Protein AF-A0A3N4N958-F1 (afdb_monomer_lite)

Sequence (143 aa):
NTNVSHNLASGEYNIRRSQCEEGVRVIKQKYAEVHSLRGVSKDLLNEFKDELSEVIFNRCKYVVEEKQRVLNSVEALKKSLLHKLGENMYKTHEGLQNLYEVSCPELDFLVDFSKKYDEVIGARMMGGGFGGCTINIIHRDAV

pLDDT: mean 95.23, std 7.38, range [59.34, 98.75]

InterPro domains:
  IPR013750 GHMP kinase, C-terminal domain [PF08544] (74-138)
  IPR036554 GHMP kinase, C-terminal domain superfamily [G3DSA:3.30.70.890] (1-143)
  IPR036554 GHMP kinase, C-terminal domain superfamily [SSF55060] (1-142)

Foldseek 3Di:
DLPDDDPCLVVLLVVLVVLQVVLQVVLCVVVVPRPGLVPDAPVSLVVCCVVHDQLSSLSSNLVNVLVVLVVQLVVCVVVVVVLSNQVSQVVNQVSCVPRSNQEDPSQVVVQVVLVVDPQWSHKHDDDSHPDDDMDTRGDPVVD

Radius of gyration: 16.63 Å; chains: 1; bounding box: 38×29×47 Å

Organism: NCBI:txid2487930

Secondary structure (DSSP, 8-state):
----B-TTHHHHHHHHHHHHHHHHHHHHHH-TT--SGGG--HHHHHTTTTTS-HHHHHHHHHHHHHHHHHHHHHHHHHTT-HHHHHHHHHHHHHHHHHTS----HHHHHHHHHHTT-TTEEEEEEETTSSBSEEEEEE-GGG-

Structure (mmCIF, N/CA/C/O backbone):
data_AF-A0A3N4N958-F1
#
_entry.id   AF-A0A3N4N958-F1
#
loop_
_atom_site.group_PDB
_atom_site.id
_atom_site.type_symbol
_atom_site.label_atom_id
_atom_site.label_alt_id
_atom_site.label_comp_id
_atom_site.label_asym_id
_atom_site.label_entity_id
_atom_site.label_seq_id
_atom_site.pdbx_PDB_ins_code
_atom_site.Cartn_x
_atom_site.Cartn_y
_atom_site.Cartn_z
_atom_site.occupancy
_atom_site.B_iso_or_equiv
_atom_site.auth_seq_id
_atom_site.auth_comp_id
_atom_site.auth_asym_id
_atom_site.auth_atom_id
_atom_site.pdbx_PDB_model_num
ATOM 1 N N . ASN A 1 1 ? 5.460 9.702 -15.376 1.00 83.75 1 ASN A N 1
ATOM 2 C CA . ASN A 1 1 ? 4.589 10.762 -14.825 1.00 83.75 1 ASN A CA 1
ATOM 3 C C . ASN A 1 1 ? 3.236 10.613 -15.496 1.00 83.75 1 ASN A C 1
ATOM 5 O O . ASN A 1 1 ? 3.223 10.445 -16.707 1.00 83.75 1 ASN A O 1
ATOM 9 N N . THR A 1 2 ? 2.142 10.607 -14.739 1.00 89.94 2 THR A N 1
ATOM 10 C CA . THR A 1 2 ? 0.774 10.536 -15.284 1.00 89.94 2 THR A CA 1
ATOM 11 C C . THR A 1 2 ? 0.379 11.817 -16.013 1.00 89.94 2 THR A C 1
ATOM 13 O O . THR A 1 2 ? -0.497 11.773 -16.863 1.00 89.94 2 THR A O 1
ATOM 16 N N . ASN A 1 3 ? 1.027 12.949 -15.703 1.00 88.50 3 ASN A N 1
ATOM 17 C CA . ASN A 1 3 ? 0.648 14.285 -16.180 1.00 88.50 3 ASN A CA 1
ATOM 18 C C . ASN A 1 3 ? -0.803 14.677 -15.835 1.00 88.50 3 ASN A C 1
ATOM 20 O O . ASN A 1 3 ? -1.340 15.617 -16.414 1.00 88.50 3 ASN A O 1
ATOM 24 N N . VAL A 1 4 ? -1.414 13.996 -14.861 1.00 84.06 4 VAL A N 1
ATOM 25 C CA . VAL A 1 4 ? -2.736 14.319 -14.325 1.00 84.06 4 VAL A CA 1
ATOM 26 C C . VAL A 1 4 ? -2.566 14.827 -12.898 1.00 84.06 4 VAL A C 1
ATOM 28 O O . VAL A 1 4 ? -1.898 14.200 -12.071 1.00 84.06 4 VAL A O 1
ATOM 31 N N . SER A 1 5 ? -3.168 15.982 -12.612 1.00 66.38 5 SER A N 1
ATOM 32 C CA . SER A 1 5 ? -3.278 16.528 -11.261 1.00 66.38 5 SER A CA 1
ATOM 33 C C . SER A 1 5 ? -4.738 16.492 -10.825 1.00 66.38 5 SER A C 1
ATOM 35 O O . SER A 1 5 ? -5.523 17.369 -11.198 1.00 66.38 5 SER A O 1
ATOM 37 N N . HIS A 1 6 ? -5.124 15.509 -10.013 1.00 66.00 6 HIS A N 1
ATOM 38 C CA . HIS A 1 6 ? -6.400 15.611 -9.320 1.00 66.00 6 HIS A CA 1
ATOM 39 C C . HIS A 1 6 ? -6.242 16.587 -8.148 1.00 66.00 6 HIS A C 1
ATOM 41 O O . HIS A 1 6 ? -5.543 16.316 -7.174 1.00 66.00 6 HIS A O 1
ATOM 47 N N . ASN A 1 7 ? -6.945 17.721 -8.211 1.00 59.34 7 ASN A N 1
ATOM 48 C CA . ASN A 1 7 ? -7.023 18.732 -7.141 1.00 59.34 7 ASN A CA 1
ATOM 49 C C . ASN A 1 7 ? -7.657 18.199 -5.827 1.00 59.34 7 ASN A C 1
ATOM 51 O O . ASN A 1 7 ? -7.859 18.944 -4.873 1.00 59.34 7 ASN A O 1
ATOM 55 N N . LEU A 1 8 ? -7.983 16.904 -5.787 1.00 60.06 8 LEU A N 1
ATOM 56 C CA . LEU A 1 8 ? -8.604 16.165 -4.689 1.00 60.06 8 LEU A CA 1
ATOM 57 C C . LEU A 1 8 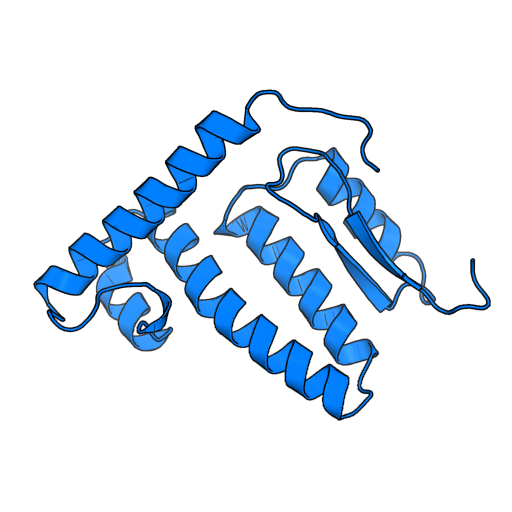? -7.600 15.714 -3.617 1.00 60.06 8 LEU A C 1
ATOM 59 O O . LEU A 1 8 ? -8.013 15.283 -2.542 1.00 60.06 8 LEU A O 1
ATOM 63 N N . ALA A 1 9 ? -6.293 15.823 -3.882 1.00 61.84 9 ALA A N 1
ATOM 64 C CA . ALA A 1 9 ? -5.254 15.267 -3.016 1.00 61.84 9 ALA A CA 1
ATOM 65 C C . ALA A 1 9 ? -5.308 15.785 -1.565 1.00 61.84 9 ALA A C 1
ATOM 67 O O . ALA A 1 9 ? -5.024 15.026 -0.643 1.00 61.84 9 ALA A O 1
ATOM 68 N N . SER A 1 10 ? -5.699 17.043 -1.327 1.00 66.75 10 SER A N 1
ATOM 69 C CA . SER A 1 10 ? -5.786 17.598 0.034 1.00 66.75 10 SER A CA 1
ATOM 70 C C . SER A 1 10 ? -6.995 17.071 0.819 1.00 66.75 10 SER A C 1
ATOM 72 O O . SER A 1 10 ? -6.866 16.754 2.002 1.00 66.75 10 SER A O 1
ATOM 74 N N . GLY A 1 11 ? -8.157 16.943 0.172 1.00 84.31 11 GLY A N 1
ATOM 75 C CA . GLY A 1 11 ? -9.385 16.433 0.788 1.00 84.31 11 GLY A CA 1
ATOM 76 C C . GLY A 1 11 ? -9.314 14.931 1.053 1.00 84.31 11 GLY A C 1
ATOM 77 O O . GLY A 1 11 ? -9.498 14.489 2.187 1.00 84.31 11 GLY A O 1
A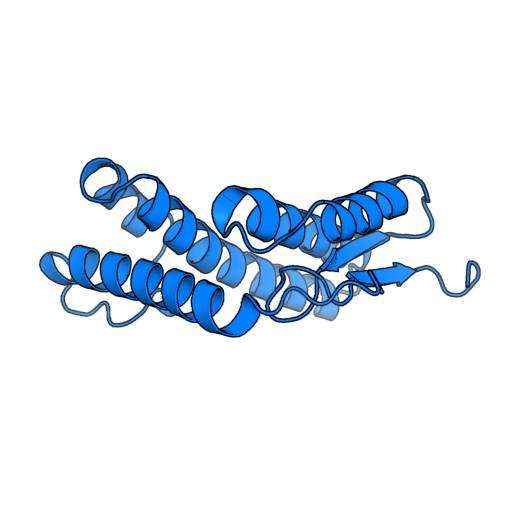TOM 78 N N . GLU A 1 12 ? -8.956 14.152 0.033 1.00 90.00 12 GLU A N 1
ATOM 79 C CA . GLU A 1 12 ? -8.895 12.691 0.133 1.00 90.00 12 GLU A CA 1
ATOM 80 C C . GLU A 1 12 ? -7.832 12.212 1.123 1.00 90.00 12 GLU A C 1
ATOM 82 O O . GLU A 1 12 ? -8.064 11.264 1.876 1.00 90.00 12 GLU A O 1
ATOM 87 N N . TYR A 1 13 ? -6.688 12.900 1.199 1.00 88.44 13 TYR A N 1
ATOM 88 C CA . TYR A 1 13 ? -5.665 12.596 2.197 1.00 88.44 13 TYR A CA 1
ATOM 89 C C . TYR A 1 13 ? -6.203 12.733 3.628 1.00 88.44 13 TYR A C 1
ATOM 91 O O . TYR A 1 13 ? -5.989 11.849 4.462 1.00 88.44 13 TYR A O 1
ATOM 99 N N . ASN A 1 14 ? -6.941 13.812 3.911 1.00 92.12 14 ASN A N 1
ATOM 100 C CA . ASN A 1 14 ? -7.546 14.029 5.225 1.00 92.12 14 ASN A CA 1
ATOM 101 C C . ASN A 1 14 ? -8.606 12.969 5.545 1.00 92.12 14 ASN A C 1
ATOM 103 O O . ASN A 1 14 ? -8.674 12.506 6.684 1.00 92.12 14 ASN A O 1
ATOM 107 N N . ILE A 1 15 ? -9.367 12.516 4.543 1.00 95.94 15 ILE A N 1
ATOM 108 C CA . ILE A 1 15 ? -10.305 11.397 4.699 1.00 95.94 15 ILE A CA 1
ATOM 109 C C . ILE A 1 15 ? -9.548 10.129 5.109 1.00 95.94 15 ILE A C 1
ATOM 111 O O . ILE A 1 15 ? -9.885 9.539 6.136 1.00 95.94 15 ILE A O 1
ATOM 115 N N . ARG A 1 16 ? -8.482 9.739 4.391 1.00 96.81 16 ARG A N 1
ATOM 116 C CA . ARG A 1 16 ? -7.687 8.542 4.738 1.00 96.81 16 ARG A CA 1
ATOM 117 C C . ARG A 1 16 ? -7.093 8.633 6.140 1.00 96.81 16 ARG A C 1
ATOM 119 O O . ARG A 1 16 ? -7.173 7.677 6.910 1.00 96.81 16 ARG A O 1
ATOM 126 N N . ARG A 1 17 ? -6.560 9.800 6.502 1.00 96.06 17 ARG A N 1
ATOM 127 C CA . ARG A 1 17 ? -6.057 10.059 7.853 1.00 96.06 17 ARG A CA 1
ATOM 128 C C . ARG A 1 17 ? -7.151 9.862 8.906 1.00 96.06 17 ARG A C 1
ATOM 130 O O . ARG A 1 17 ? -6.928 9.125 9.862 1.00 96.06 17 ARG A O 1
ATOM 137 N N . SER A 1 18 ? -8.324 10.465 8.713 1.00 97.94 18 SER A N 1
ATOM 138 C CA . SER A 1 18 ? -9.443 10.359 9.659 1.00 97.94 18 SER A CA 1
ATOM 139 C C . SER A 1 18 ? -9.947 8.919 9.821 1.00 97.94 18 SER A C 1
ATOM 141 O O . SER A 1 18 ? -10.270 8.505 10.931 1.00 97.94 18 SER A O 1
ATOM 143 N N . GLN A 1 19 ? -9.935 8.127 8.742 1.00 98.50 19 GLN A N 1
ATOM 144 C CA . GLN A 1 19 ? -10.291 6.706 8.759 1.00 98.50 19 GLN A CA 1
ATOM 145 C C . GLN A 1 19 ? -9.293 5.894 9.593 1.00 98.50 19 GLN A C 1
ATOM 147 O O . GLN A 1 19 ? -9.697 5.090 10.429 1.00 98.50 19 GLN A O 1
ATOM 152 N N . CYS A 1 20 ? -7.988 6.132 9.429 1.00 98.44 20 CYS A N 1
ATOM 153 C CA . CYS A 1 20 ? -6.977 5.491 10.271 1.00 98.44 20 CYS A CA 1
ATOM 154 C C . CYS A 1 20 ? -7.075 5.923 11.743 1.00 98.44 20 CYS A C 1
ATOM 156 O O . CYS A 1 20 ? -6.881 5.094 12.630 1.00 98.44 20 CYS A O 1
ATOM 158 N N . GLU A 1 21 ? -7.371 7.197 12.013 1.00 98.44 21 GLU A N 1
ATOM 159 C CA . GLU A 1 21 ? -7.581 7.709 13.373 1.00 98.44 21 GLU A CA 1
ATOM 160 C C . GLU A 1 21 ? -8.810 7.072 14.036 1.00 98.44 21 GLU A C 1
ATOM 162 O O . GLU A 1 21 ? -8.743 6.718 15.211 1.00 98.44 21 GLU A O 1
ATOM 167 N N . GLU A 1 22 ? -9.900 6.861 13.293 1.00 98.50 22 GLU A N 1
ATOM 168 C CA . GLU A 1 22 ? -11.075 6.128 13.780 1.00 98.50 22 GLU A CA 1
ATOM 169 C C . GLU A 1 22 ? -10.739 4.675 14.121 1.00 98.50 22 GLU A C 1
ATOM 171 O O . GLU A 1 22 ? -11.055 4.218 15.217 1.00 98.50 22 GLU A O 1
ATOM 176 N N . GLY A 1 23 ? -10.011 3.970 13.250 1.00 98.56 23 GLY A N 1
ATOM 177 C CA . GLY A 1 23 ? -9.571 2.606 13.551 1.00 98.56 23 GLY A CA 1
ATOM 178 C C . GLY A 1 23 ? -8.724 2.525 14.825 1.00 98.56 23 GLY A C 1
ATOM 179 O O . GLY A 1 23 ? -8.918 1.635 15.649 1.00 98.56 23 GLY A O 1
ATOM 180 N N . VAL A 1 24 ? -7.832 3.498 15.050 1.00 98.56 24 VAL A N 1
ATOM 181 C CA . VAL A 1 24 ? -7.067 3.599 16.306 1.00 98.56 24 VAL A CA 1
ATOM 182 C C . VAL A 1 24 ? -7.983 3.880 17.500 1.00 98.56 24 VAL A C 1
ATOM 184 O O . VAL A 1 24 ? -7.769 3.289 18.557 1.00 98.56 24 VAL A O 1
ATOM 187 N N . ARG A 1 25 ? -8.997 4.749 17.361 1.00 98.50 25 ARG A N 1
ATOM 188 C CA . ARG A 1 25 ? -9.958 5.040 18.439 1.00 98.50 25 ARG A CA 1
ATOM 189 C C . ARG A 1 25 ? -10.706 3.790 18.887 1.00 98.50 25 ARG A C 1
ATOM 191 O O . ARG A 1 25 ? -10.796 3.582 20.092 1.00 98.50 25 ARG A O 1
ATOM 198 N N . VAL A 1 26 ? -11.196 2.977 17.952 1.00 98.38 26 VAL A N 1
ATOM 199 C CA . VAL A 1 26 ? -11.915 1.727 18.254 1.00 98.38 26 VAL A CA 1
ATOM 200 C C . VAL A 1 26 ? -10.994 0.731 18.953 1.00 98.38 26 VAL A C 1
ATOM 202 O O . VAL A 1 26 ? -11.298 0.298 20.060 1.00 98.38 26 VAL A O 1
ATOM 205 N N . ILE A 1 27 ? -9.807 0.464 18.393 1.00 98.38 27 ILE A N 1
ATOM 206 C CA . ILE A 1 27 ? -8.834 -0.464 18.999 1.00 98.38 27 ILE A CA 1
ATOM 207 C C . ILE A 1 27 ? -8.476 -0.034 20.428 1.00 98.38 27 ILE A C 1
ATOM 209 O O . ILE A 1 27 ? -8.391 -0.862 21.338 1.00 98.38 27 ILE A O 1
ATOM 213 N N . LYS A 1 28 ? -8.312 1.276 20.647 1.00 97.81 28 LYS A N 1
ATOM 214 C CA . LYS A 1 28 ? -7.955 1.846 21.949 1.00 97.81 28 LYS A CA 1
ATOM 215 C C . LYS A 1 28 ? -9.012 1.616 23.037 1.00 97.81 28 LYS A C 1
ATOM 217 O O . LYS A 1 28 ? -8.662 1.651 24.214 1.00 97.81 28 LYS A O 1
ATOM 222 N N . GLN A 1 29 ? -10.276 1.363 22.683 1.00 97.44 29 GLN A N 1
ATOM 223 C CA . GLN A 1 29 ? -11.325 1.054 23.665 1.00 97.44 29 GLN A CA 1
ATOM 224 C C . GLN A 1 29 ? -11.040 -0.253 24.417 1.00 97.44 29 GLN A C 1
ATOM 226 O O . GLN A 1 29 ? -11.376 -0.360 25.594 1.00 97.44 29 GLN A O 1
ATOM 231 N N . LYS A 1 30 ? -10.381 -1.216 23.756 1.00 97.69 30 LYS A N 1
ATOM 232 C CA . LYS A 1 30 ? -9.978 -2.505 24.338 1.00 97.69 30 LYS A CA 1
ATOM 233 C C . LYS A 1 30 ? -8.484 -2.557 24.696 1.00 97.69 30 LYS A C 1
ATOM 235 O O . LYS A 1 30 ? -8.134 -3.174 25.696 1.00 97.69 30 LYS A O 1
ATOM 240 N N . TYR A 1 31 ? -7.621 -1.871 23.937 1.00 97.62 31 TYR A N 1
ATOM 241 C CA . TYR A 1 31 ? -6.164 -1.810 24.149 1.00 97.62 31 TYR A CA 1
ATOM 242 C C . TYR A 1 31 ? -5.693 -0.363 24.364 1.00 97.62 31 TYR A C 1
ATOM 244 O O . TYR A 1 31 ? -5.298 0.333 23.424 1.00 97.62 31 TYR A O 1
ATOM 252 N N . ALA A 1 32 ? -5.749 0.118 25.609 1.00 96.94 32 ALA A N 1
ATOM 253 C CA . ALA A 1 32 ? -5.516 1.524 25.961 1.00 96.94 32 ALA A CA 1
ATOM 254 C C . ALA A 1 32 ? -4.107 2.052 25.605 1.00 96.94 32 ALA A C 1
ATOM 256 O O . ALA A 1 32 ? -3.931 3.259 25.398 1.00 96.94 32 ALA A O 1
ATOM 257 N N . GLU A 1 33 ? -3.117 1.163 25.508 1.00 96.56 33 GLU A N 1
ATOM 258 C CA . GLU A 1 33 ? -1.733 1.433 25.110 1.00 96.56 33 GLU A CA 1
ATOM 259 C C . GLU A 1 33 ? -1.567 1.719 23.608 1.00 96.56 33 GLU A C 1
ATOM 261 O O . GLU A 1 33 ? -0.535 2.240 23.170 1.00 96.56 33 GLU A O 1
ATOM 266 N N . VAL A 1 34 ? -2.576 1.404 22.789 1.00 97.31 34 VAL A N 1
ATOM 267 C CA . VAL A 1 34 ? -2.538 1.668 21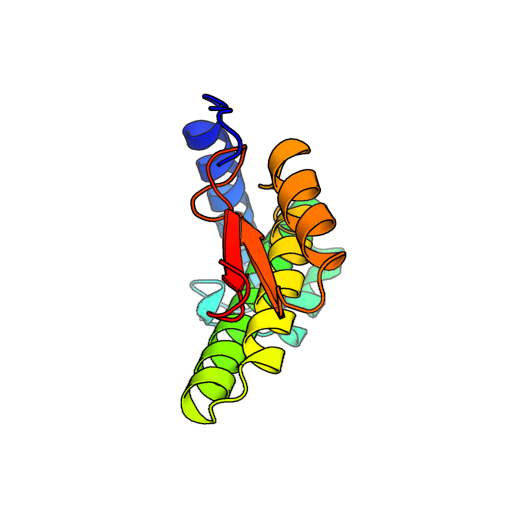.351 1.00 97.31 34 VAL A CA 1
ATOM 268 C C . VAL A 1 34 ? -2.798 3.152 21.094 1.00 97.31 34 VAL A C 1
ATOM 270 O O . VAL A 1 34 ? -3.892 3.684 21.285 1.00 97.31 34 VAL A O 1
ATOM 273 N N . HIS A 1 35 ? -1.761 3.845 20.623 1.00 96.50 35 HIS A N 1
ATOM 274 C CA . HIS A 1 35 ? -1.826 5.268 20.258 1.00 96.50 35 HIS A CA 1
ATOM 275 C C . HIS A 1 35 ? -1.687 5.525 18.755 1.00 96.50 35 HIS A C 1
ATOM 277 O O . HIS A 1 35 ? -1.943 6.628 18.284 1.00 96.50 35 HIS A O 1
ATOM 283 N N . SER A 1 36 ? -1.258 4.522 17.988 1.00 97.94 36 SER A N 1
ATOM 284 C CA . SER A 1 36 ? -1.162 4.591 16.529 1.00 97.94 36 SER A CA 1
ATOM 285 C C . SER A 1 36 ? -1.097 3.190 15.926 1.00 97.94 36 SER A C 1
ATOM 287 O O . SER A 1 36 ? -0.692 2.236 16.597 1.00 97.94 36 SER A O 1
ATOM 289 N N . LEU A 1 37 ? -1.374 3.079 14.623 1.00 98.06 37 LEU A N 1
ATOM 290 C CA . LEU A 1 37 ? -1.248 1.823 13.868 1.00 98.06 37 LEU A CA 1
ATOM 291 C C . LEU A 1 37 ? 0.184 1.254 13.854 1.00 98.06 37 LEU A C 1
ATOM 293 O O . LEU A 1 37 ? 0.384 0.086 13.528 1.00 98.06 37 LEU A O 1
ATOM 297 N N . ARG A 1 38 ? 1.200 2.032 14.263 1.00 96.69 38 ARG A N 1
ATOM 298 C CA . ARG A 1 38 ? 2.573 1.529 14.427 1.00 96.69 38 ARG A CA 1
ATOM 299 C C . ARG A 1 38 ? 2.638 0.387 15.442 1.00 96.69 38 ARG A C 1
ATOM 301 O O . ARG A 1 38 ? 3.350 -0.584 15.185 1.00 96.69 38 ARG A O 1
ATOM 308 N N . GLY A 1 39 ? 1.908 0.504 16.553 1.00 93.94 39 GLY A N 1
ATOM 309 C CA . GLY A 1 39 ? 1.859 -0.496 17.627 1.00 93.94 39 GLY A CA 1
ATOM 310 C C . GLY A 1 39 ? 0.939 -1.684 17.339 1.00 93.94 39 GLY A C 1
ATOM 311 O O . GLY A 1 39 ? 0.939 -2.645 18.094 1.00 93.94 39 GLY A O 1
ATOM 312 N N . VAL A 1 40 ? 0.185 -1.643 16.240 1.00 97.69 40 VAL A N 1
ATOM 313 C CA . VAL A 1 40 ? -0.806 -2.665 15.895 1.00 97.69 40 VAL A CA 1
ATOM 314 C C . VAL A 1 40 ? -0.159 -3.768 15.046 1.00 97.69 40 VAL A C 1
ATOM 316 O O . VAL A 1 40 ? 0.596 -3.494 14.100 1.00 97.69 40 VAL A O 1
ATOM 319 N N . SER A 1 41 ? -0.422 -5.026 15.411 1.00 97.38 41 SER A N 1
ATOM 320 C CA . SER A 1 41 ? -0.088 -6.219 14.621 1.00 97.38 41 SER A CA 1
ATOM 321 C C . SER A 1 41 ? -1.267 -6.616 13.724 1.00 97.38 41 SER A C 1
ATOM 323 O O . SER A 1 41 ? -2.386 -6.142 13.913 1.00 97.38 41 SER A O 1
ATOM 325 N N . LYS A 1 42 ? -1.029 -7.487 12.733 1.00 96.94 42 LYS A N 1
ATOM 326 C CA . LYS A 1 42 ? -2.113 -7.998 11.876 1.00 96.94 42 LYS A CA 1
ATOM 327 C C . LYS A 1 42 ? -3.153 -8.769 12.686 1.00 96.94 42 LYS A C 1
ATOM 329 O O . LYS A 1 42 ? -4.341 -8.565 12.481 1.00 96.94 42 LYS A O 1
ATOM 334 N N . ASP A 1 43 ? -2.692 -9.611 13.606 1.00 97.94 43 ASP A N 1
ATOM 335 C CA . ASP A 1 43 ? -3.569 -10.449 14.424 1.00 97.94 43 ASP A CA 1
ATOM 336 C C . ASP A 1 43 ? -4.428 -9.595 15.353 1.00 97.94 43 ASP A C 1
ATOM 338 O O . ASP A 1 43 ? -5.639 -9.776 15.382 1.00 97.94 43 ASP A O 1
ATOM 342 N N . LEU A 1 44 ? -3.829 -8.583 15.995 1.00 97.88 44 LEU A N 1
ATOM 343 C CA . LEU A 1 44 ? -4.569 -7.639 16.831 1.00 97.88 44 LEU A CA 1
ATOM 344 C C . LEU A 1 44 ? -5.603 -6.858 16.015 1.00 97.88 44 LEU A C 1
ATOM 346 O O . LEU A 1 44 ? -6.724 -6.689 16.468 1.00 97.88 44 LEU A O 1
ATOM 350 N N . LEU A 1 45 ? -5.267 -6.405 14.800 1.00 98.31 45 LEU A N 1
ATOM 351 C CA . LEU A 1 45 ? -6.240 -5.734 13.932 1.00 98.31 45 LEU A CA 1
ATOM 352 C C . LEU A 1 45 ? -7.400 -6.663 13.535 1.00 98.31 45 LEU A C 1
ATOM 354 O O . LEU A 1 45 ? -8.540 -6.212 13.476 1.00 98.31 45 LEU A O 1
ATOM 358 N N . ASN A 1 46 ? -7.123 -7.943 13.263 1.00 98.06 46 ASN A N 1
ATOM 359 C CA . ASN A 1 46 ? -8.141 -8.918 12.866 1.00 98.06 46 ASN A CA 1
ATOM 360 C C . ASN A 1 46 ? -9.193 -9.162 13.957 1.00 98.06 46 ASN A C 1
ATOM 362 O O . ASN A 1 46 ? -10.319 -9.510 13.612 1.00 98.06 46 ASN A O 1
ATOM 366 N N . GLU A 1 47 ? -8.869 -8.939 15.235 1.00 98.19 47 GLU A N 1
ATOM 367 C CA . GLU A 1 47 ? -9.853 -9.002 16.326 1.00 98.19 47 GLU A CA 1
ATOM 368 C C . GLU A 1 47 ? -10.990 -7.983 16.161 1.00 98.19 47 GLU A C 1
ATOM 370 O O . GLU A 1 47 ? -12.097 -8.232 16.619 1.00 98.19 47 GLU A O 1
ATOM 375 N N . PHE A 1 48 ? -10.738 -6.865 15.473 1.00 98.06 48 PHE A N 1
ATOM 376 C CA . PHE A 1 48 ? -11.694 -5.768 15.281 1.00 98.06 48 PHE A CA 1
ATOM 377 C C . PHE A 1 48 ? -12.392 -5.810 13.921 1.00 98.06 48 PHE A C 1
ATOM 379 O O . PHE A 1 48 ? -13.017 -4.829 13.515 1.00 98.06 48 PHE A O 1
ATOM 386 N N . LYS A 1 49 ? -12.272 -6.916 13.176 1.00 96.94 49 LYS A N 1
ATOM 387 C CA . LYS A 1 49 ? -12.828 -7.021 11.821 1.00 96.94 49 LYS A CA 1
ATOM 388 C C . LYS A 1 49 ? -14.341 -6.786 11.780 1.00 96.94 49 LYS A C 1
ATOM 390 O O . LYS A 1 49 ? -14.814 -6.172 10.831 1.00 96.94 49 LYS A O 1
ATOM 395 N N . ASP A 1 50 ? -15.058 -7.236 12.806 1.00 97.44 50 ASP A N 1
ATOM 396 C CA . ASP A 1 50 ? -16.515 -7.094 12.901 1.00 97.44 50 ASP A CA 1
ATOM 397 C C . ASP A 1 50 ? -16.947 -5.784 13.594 1.00 97.44 50 ASP A C 1
ATOM 399 O O . ASP A 1 50 ? -18.107 -5.388 13.509 1.00 97.44 50 ASP A O 1
ATOM 403 N N . GLU A 1 51 ? -16.019 -5.089 14.263 1.00 97.56 51 GLU A N 1
ATOM 404 C CA . GLU A 1 51 ? -16.265 -3.814 14.960 1.00 97.56 51 GLU A CA 1
ATOM 405 C C . GLU A 1 51 ? -16.001 -2.595 14.060 1.00 97.56 51 GLU A C 1
ATOM 407 O O . GLU A 1 51 ? -16.567 -1.518 14.259 1.00 97.56 51 GLU A O 1
ATOM 412 N N . LEU A 1 52 ? -15.133 -2.750 13.060 1.00 97.81 52 LEU A N 1
ATOM 413 C CA . LEU A 1 52 ? -14.788 -1.711 12.098 1.00 97.81 52 LEU A CA 1
ATOM 414 C C . LEU A 1 52 ? -15.625 -1.847 10.826 1.00 97.81 52 LEU A C 1
ATOM 416 O O . LEU A 1 52 ? -15.856 -2.943 10.324 1.00 97.81 52 LEU A O 1
ATOM 420 N N . SER A 1 53 ? -15.996 -0.712 10.225 1.00 98.25 53 SER A N 1
ATOM 421 C CA . SER A 1 53 ? -16.484 -0.741 8.840 1.00 98.25 53 SER A CA 1
ATOM 422 C C . SER A 1 53 ? -15.411 -1.310 7.907 1.00 98.25 53 SER A C 1
ATOM 424 O O . SER A 1 53 ? -14.216 -1.092 8.125 1.00 98.25 53 SER A O 1
ATOM 426 N N . GLU A 1 54 ? -15.832 -1.969 6.825 1.00 98.25 54 GLU A N 1
ATOM 427 C CA . GLU A 1 54 ? -14.920 -2.560 5.838 1.00 98.25 54 GLU A CA 1
ATOM 428 C C . GLU A 1 54 ? -13.889 -1.547 5.317 1.00 98.25 54 GLU A C 1
ATOM 430 O O . GLU A 1 54 ? -12.697 -1.844 5.238 1.00 98.25 54 GLU A O 1
ATOM 435 N N . VAL A 1 55 ? -14.328 -0.315 5.042 1.00 98.44 55 VAL A N 1
ATOM 436 C CA . VAL A 1 55 ? -13.454 0.770 4.580 1.00 98.44 55 VAL A CA 1
ATOM 437 C C . VAL A 1 55 ? -12.366 1.073 5.611 1.00 98.44 55 VAL A C 1
ATOM 439 O O . VAL A 1 55 ? -11.183 1.084 5.270 1.00 98.44 55 VAL A O 1
ATOM 442 N N . ILE A 1 56 ? -12.738 1.294 6.877 1.00 98.69 56 ILE A N 1
ATOM 443 C CA . ILE A 1 56 ? -11.774 1.615 7.941 1.00 98.69 56 ILE A CA 1
ATOM 444 C C . ILE A 1 56 ? -10.825 0.440 8.173 1.00 98.69 56 ILE A C 1
ATOM 446 O O . ILE A 1 56 ? -9.609 0.641 8.241 1.00 98.69 56 ILE A O 1
ATOM 450 N N . PHE A 1 57 ? -11.360 -0.781 8.228 1.00 98.75 57 PHE A N 1
ATOM 451 C CA . PHE A 1 57 ? -10.560 -1.991 8.365 1.00 98.75 57 PHE A CA 1
ATOM 452 C C . PHE A 1 57 ? -9.520 -2.093 7.243 1.00 98.75 57 PHE A C 1
ATOM 454 O O . PHE A 1 57 ? -8.339 -2.294 7.525 1.00 98.75 57 PHE A O 1
ATOM 461 N N . ASN A 1 58 ? -9.913 -1.863 5.987 1.00 98.69 58 ASN A N 1
ATOM 462 C CA . ASN A 1 58 ? -9.007 -1.901 4.840 1.00 98.69 58 ASN A CA 1
ATOM 463 C C . ASN A 1 58 ? -7.920 -0.815 4.910 1.00 98.69 58 ASN A C 1
ATOM 465 O O . ASN A 1 58 ? -6.748 -1.122 4.660 1.00 98.69 58 ASN A O 1
ATOM 469 N N . ARG A 1 59 ? -8.246 0.417 5.337 1.00 98.62 59 ARG A N 1
ATOM 470 C CA . ARG A 1 59 ? -7.229 1.472 5.539 1.00 98.62 59 ARG A CA 1
ATOM 471 C C . ARG A 1 59 ? -6.217 1.088 6.608 1.00 98.62 59 ARG A C 1
ATOM 473 O O . ARG A 1 59 ? -5.009 1.191 6.386 1.00 98.62 59 ARG A O 1
ATOM 480 N N . CYS A 1 60 ? -6.696 0.627 7.761 1.00 98.69 60 CYS A N 1
ATOM 481 C CA . CYS A 1 60 ? -5.838 0.191 8.857 1.00 98.69 60 CYS A CA 1
ATOM 482 C C . CYS A 1 60 ? -4.978 -1.004 8.447 1.00 98.69 60 CYS A C 1
ATOM 484 O O . CYS A 1 60 ? -3.770 -1.006 8.696 1.00 98.69 60 CYS A O 1
ATOM 486 N N . LYS A 1 61 ? -5.578 -1.977 7.754 1.00 98.62 61 LYS A N 1
ATOM 487 C CA . LYS A 1 61 ? -4.898 -3.158 7.230 1.00 98.62 61 LYS A CA 1
ATOM 488 C C . LYS A 1 61 ? -3.764 -2.751 6.310 1.00 98.62 61 LYS A C 1
ATOM 490 O O . LYS A 1 61 ? -2.635 -3.162 6.557 1.00 98.62 61 LYS A O 1
ATOM 495 N N . TYR A 1 62 ? -4.017 -1.891 5.322 1.00 98.69 62 TYR A N 1
ATOM 496 C CA . TYR A 1 62 ? -2.957 -1.393 4.451 1.00 98.69 62 TYR A CA 1
ATOM 497 C C . TYR A 1 62 ? -1.774 -0.846 5.255 1.00 98.69 62 TYR A C 1
ATOM 499 O O . TYR A 1 62 ? -0.653 -1.295 5.044 1.00 98.69 62 TYR A O 1
ATOM 507 N N . VAL A 1 63 ? -2.012 0.066 6.204 1.00 98.56 63 VAL A N 1
ATOM 508 C CA . VAL A 1 63 ? -0.942 0.712 6.984 1.00 98.56 63 VAL A CA 1
ATOM 509 C C . VAL A 1 63 ? -0.155 -0.299 7.825 1.00 98.56 63 VAL A C 1
ATOM 511 O O . VAL A 1 63 ? 1.079 -0.259 7.847 1.00 98.56 63 VAL A O 1
ATOM 514 N N . VAL A 1 64 ? -0.844 -1.226 8.497 1.00 98.44 64 VAL A N 1
ATOM 515 C CA . VAL A 1 64 ? -0.211 -2.273 9.317 1.00 98.44 64 VAL A CA 1
ATOM 516 C C . VAL A 1 64 ? 0.645 -3.202 8.456 1.00 98.44 64 VAL A C 1
ATOM 518 O O . VAL A 1 64 ? 1.770 -3.540 8.834 1.00 98.44 64 VAL A O 1
ATOM 521 N N . GLU A 1 65 ? 0.148 -3.597 7.286 1.00 98.38 65 GLU A N 1
ATOM 522 C CA . GLU A 1 65 ? 0.888 -4.453 6.363 1.00 98.38 65 GLU A CA 1
ATOM 523 C C . GLU A 1 65 ? 2.032 -3.720 5.657 1.00 98.38 65 GLU A C 1
ATOM 525 O O . GLU A 1 65 ? 3.095 -4.303 5.436 1.00 98.38 65 GLU A O 1
ATOM 530 N N . GLU A 1 66 ? 1.842 -2.441 5.338 1.00 98.50 66 GLU A N 1
ATOM 531 C CA . GLU A 1 66 ? 2.831 -1.620 4.649 1.00 98.50 66 GLU A CA 1
ATOM 532 C C . GLU A 1 66 ? 4.046 -1.367 5.531 1.00 98.50 66 GLU A C 1
ATOM 534 O O . GLU A 1 66 ? 5.176 -1.476 5.060 1.00 98.50 66 GLU A O 1
ATOM 539 N N . LYS A 1 67 ? 3.839 -1.158 6.838 1.00 97.62 67 LYS A N 1
ATOM 540 C CA . LYS A 1 67 ? 4.923 -1.137 7.831 1.00 97.62 67 LYS A CA 1
ATOM 541 C C . LYS A 1 67 ? 5.824 -2.368 7.685 1.00 97.62 67 LYS A C 1
ATOM 543 O O . LYS A 1 67 ? 7.046 -2.236 7.639 1.00 97.62 67 LYS A O 1
ATOM 548 N N . GLN A 1 68 ? 5.234 -3.561 7.590 1.00 97.31 68 GLN A N 1
ATOM 549 C CA . GLN A 1 68 ? 6.006 -4.793 7.440 1.00 97.31 68 GLN A CA 1
ATOM 550 C C . GLN A 1 68 ? 6.671 -4.889 6.060 1.00 97.31 68 GLN A C 1
ATOM 552 O O . GLN A 1 68 ? 7.825 -5.308 5.979 1.00 97.31 68 GLN A O 1
ATOM 557 N N . ARG A 1 69 ? 5.995 -4.472 4.979 1.00 98.31 69 ARG A N 1
ATOM 558 C CA . ARG A 1 69 ? 6.599 -4.423 3.634 1.00 98.31 69 ARG A CA 1
ATOM 559 C C . ARG A 1 69 ? 7.810 -3.496 3.583 1.00 98.31 69 ARG A C 1
ATOM 561 O O . ARG A 1 69 ? 8.815 -3.883 2.998 1.00 98.31 69 ARG A O 1
ATOM 568 N N . VAL A 1 70 ? 7.771 -2.345 4.254 1.00 98.06 70 VAL A N 1
ATOM 569 C CA . VAL A 1 70 ? 8.926 -1.441 4.367 1.00 98.06 70 VAL A CA 1
ATOM 570 C C . VAL A 1 70 ? 10.102 -2.133 5.054 1.00 98.06 70 VAL A C 1
ATOM 572 O O . VAL A 1 70 ? 11.208 -2.111 4.520 1.00 98.06 70 VAL A O 1
ATOM 575 N N . LEU A 1 71 ? 9.878 -2.803 6.190 1.00 97.94 71 LEU A N 1
ATOM 576 C CA . LEU A 1 71 ? 10.940 -3.554 6.875 1.00 97.94 71 LEU A CA 1
ATOM 577 C C . LEU A 1 71 ? 11.516 -4.664 5.984 1.00 97.94 71 LEU A C 1
ATOM 579 O O . LEU A 1 71 ? 12.732 -4.821 5.897 1.00 97.94 71 LEU A O 1
ATOM 583 N N . ASN A 1 72 ? 10.658 -5.379 5.254 1.00 98.25 72 ASN A N 1
ATOM 584 C CA . ASN A 1 72 ? 11.088 -6.404 4.306 1.00 98.25 72 ASN A CA 1
ATOM 585 C C . ASN A 1 72 ? 11.917 -5.810 3.152 1.00 98.25 72 ASN A C 1
ATOM 587 O O . ASN A 1 72 ? 12.898 -6.416 2.730 1.00 98.25 72 ASN A O 1
ATOM 591 N N . SER A 1 73 ? 11.548 -4.629 2.648 1.00 98.31 73 SER A N 1
ATOM 592 C CA . SER A 1 73 ? 12.295 -3.907 1.610 1.00 98.31 73 SER A CA 1
ATOM 593 C C . SER A 1 73 ? 13.654 -3.416 2.106 1.00 98.31 73 SER A C 1
ATOM 595 O O . SER A 1 73 ? 14.634 -3.503 1.369 1.00 98.31 73 SER A O 1
ATOM 597 N N . VAL A 1 74 ? 13.746 -2.961 3.360 1.00 98.44 74 VAL A N 1
ATOM 598 C CA . VAL A 1 74 ? 15.023 -2.596 3.995 1.00 98.44 74 VAL A CA 1
ATOM 599 C C . VAL A 1 74 ? 15.948 -3.809 4.086 1.00 98.44 74 VAL A C 1
ATOM 601 O O . VAL A 1 74 ? 17.118 -3.717 3.719 1.00 98.44 74 VAL A O 1
ATOM 604 N N . GLU A 1 75 ? 15.440 -4.960 4.525 1.00 98.56 75 GLU A N 1
ATOM 605 C CA . GLU A 1 75 ? 16.239 -6.187 4.596 1.00 98.56 75 GLU A CA 1
ATOM 606 C C . GLU A 1 75 ? 16.639 -6.710 3.210 1.00 98.56 75 GLU A C 1
ATOM 608 O O . GLU A 1 75 ? 17.770 -7.163 3.030 1.00 98.56 75 GLU A O 1
ATOM 613 N N . ALA A 1 76 ? 15.755 -6.600 2.214 1.00 98.38 76 ALA A N 1
ATOM 614 C CA . ALA A 1 76 ? 16.079 -6.920 0.827 1.00 98.38 76 ALA A CA 1
ATOM 615 C C . ALA A 1 76 ? 17.220 -6.037 0.300 1.00 98.38 76 ALA A C 1
ATOM 617 O O . ALA A 1 76 ? 18.176 -6.557 -0.270 1.00 98.38 76 ALA A O 1
ATOM 618 N N . LEU A 1 77 ? 17.164 -4.725 0.555 1.00 97.56 77 LEU A N 1
ATOM 619 C CA . LEU A 1 77 ? 18.217 -3.778 0.181 1.00 97.56 77 LEU A CA 1
ATOM 620 C C . LEU A 1 77 ? 19.560 -4.110 0.839 1.00 97.56 77 LEU A C 1
ATOM 622 O O . LEU A 1 77 ? 20.569 -4.181 0.146 1.00 97.56 77 LEU A O 1
ATOM 626 N N . LYS A 1 78 ? 19.582 -4.374 2.153 1.00 98.25 78 LYS A N 1
ATOM 627 C CA . LYS A 1 78 ? 20.816 -4.742 2.875 1.00 98.25 78 LYS A CA 1
ATOM 628 C C . LYS A 1 78 ? 21.478 -6.007 2.327 1.00 98.25 78 LYS A C 1
ATOM 630 O O . LYS A 1 78 ? 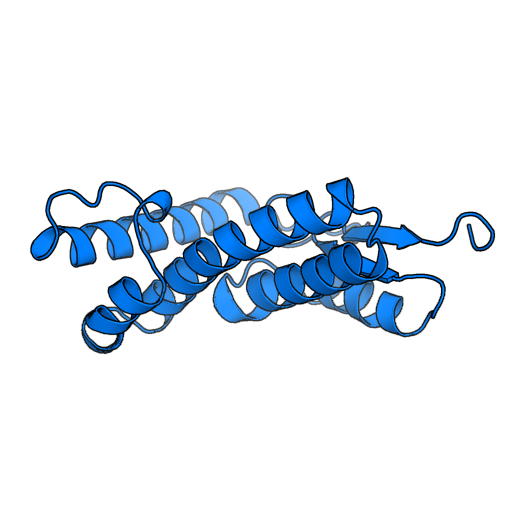22.693 -6.143 2.408 1.00 98.25 78 LYS A O 1
ATOM 635 N N . LYS A 1 79 ? 20.676 -6.937 1.807 1.00 98.31 79 LYS A N 1
ATOM 636 C CA . LYS A 1 79 ? 21.128 -8.218 1.248 1.00 98.31 79 LYS A CA 1
ATOM 637 C C . LYS A 1 79 ? 21.298 -8.182 -0.274 1.00 98.31 79 LYS A C 1
ATOM 639 O O . LYS A 1 79 ? 21.496 -9.233 -0.874 1.00 98.31 79 LYS A O 1
ATOM 644 N N . SER A 1 80 ? 21.184 -7.008 -0.901 1.00 97.50 80 SER A N 1
ATOM 645 C CA . SER A 1 80 ? 21.247 -6.833 -2.359 1.00 97.50 80 SER A CA 1
ATOM 646 C C . SER A 1 80 ? 20.226 -7.678 -3.143 1.00 97.50 80 SER A C 1
ATOM 648 O O . SER A 1 80 ? 20.442 -8.021 -4.302 1.00 97.50 80 SER A O 1
ATOM 650 N N . LEU A 1 81 ? 19.081 -8.003 -2.533 1.00 98.00 81 LEU A N 1
ATOM 651 C CA . LEU A 1 81 ? 17.998 -8.784 -3.139 1.00 98.00 81 LEU A CA 1
ATOM 652 C C . LEU A 1 81 ? 17.025 -7.864 -3.892 1.00 98.00 81 LEU A C 1
ATOM 654 O O . LEU A 1 81 ? 15.885 -7.658 -3.471 1.00 98.00 81 LEU A O 1
ATOM 658 N N . LEU A 1 82 ? 17.475 -7.295 -5.012 1.00 96.06 82 LEU A N 1
ATOM 659 C CA . LEU A 1 82 ? 16.718 -6.279 -5.756 1.00 96.06 82 LEU A CA 1
ATOM 660 C C . LEU A 1 82 ? 15.386 -6.789 -6.325 1.00 96.06 82 LEU A C 1
ATOM 662 O O . LEU A 1 82 ? 14.397 -6.063 -6.273 1.00 96.06 82 LEU A O 1
ATOM 666 N N . HIS A 1 83 ? 15.307 -8.049 -6.765 1.00 96.25 83 HIS A N 1
ATOM 667 C CA . HIS A 1 83 ? 14.025 -8.647 -7.165 1.00 96.25 83 HIS A CA 1
ATOM 668 C C . HIS A 1 83 ? 13.017 -8.650 -6.011 1.00 96.25 83 HIS A C 1
ATOM 670 O O . HIS A 1 83 ? 11.847 -8.337 -6.206 1.00 96.25 83 HIS A O 1
ATOM 676 N N . LYS A 1 84 ? 13.469 -8.912 -4.776 1.00 98.12 84 LYS A N 1
ATOM 677 C CA . LYS A 1 84 ? 12.581 -8.903 -3.608 1.00 98.12 84 LYS A CA 1
ATOM 678 C C . LYS A 1 84 ? 12.103 -7.500 -3.251 1.00 98.12 84 LYS A C 1
ATOM 680 O O . LYS A 1 84 ? 10.952 -7.324 -2.856 1.00 98.12 84 LYS A O 1
ATOM 685 N N . LEU A 1 85 ? 12.977 -6.506 -3.400 1.00 98.31 85 LEU A N 1
ATOM 686 C CA . LEU A 1 85 ? 12.599 -5.102 -3.279 1.00 98.31 85 LEU A CA 1
ATOM 687 C C . LEU A 1 85 ? 11.523 -4.738 -4.311 1.00 98.31 85 LEU A C 1
ATOM 689 O O . LEU A 1 85 ? 10.510 -4.145 -3.947 1.00 98.31 85 LEU A O 1
ATOM 693 N N . GLY A 1 86 ? 11.720 -5.134 -5.568 1.00 98.12 86 GLY A N 1
ATOM 694 C CA . GLY A 1 86 ? 10.778 -4.867 -6.647 1.00 98.12 86 GLY A CA 1
ATOM 695 C C . GLY A 1 86 ? 9.419 -5.554 -6.464 1.00 98.12 86 GLY A C 1
ATOM 696 O O . GLY A 1 86 ? 8.381 -4.901 -6.577 1.00 98.12 86 GLY A O 1
ATOM 697 N N . GLU A 1 87 ? 9.399 -6.819 -6.032 1.00 98.12 87 GLU A N 1
ATOM 698 C CA . GLU A 1 87 ? 8.168 -7.512 -5.621 1.00 98.12 87 GLU A CA 1
ATOM 699 C C . GLU A 1 87 ? 7.418 -6.756 -4.518 1.00 98.12 87 GLU A C 1
ATOM 701 O O . GLU A 1 87 ? 6.190 -6.644 -4.553 1.00 98.12 87 GLU A O 1
ATOM 706 N N . ASN A 1 88 ? 8.139 -6.245 -3.514 1.00 98.56 88 ASN A N 1
ATOM 707 C CA . ASN A 1 88 ? 7.519 -5.470 -2.446 1.00 98.56 88 ASN A CA 1
ATOM 708 C C . ASN A 1 88 ? 6.938 -4.156 -2.979 1.00 98.56 88 ASN A C 1
ATOM 710 O O . ASN A 1 88 ? 5.868 -3.767 -2.523 1.00 98.56 88 ASN A O 1
ATOM 714 N N . M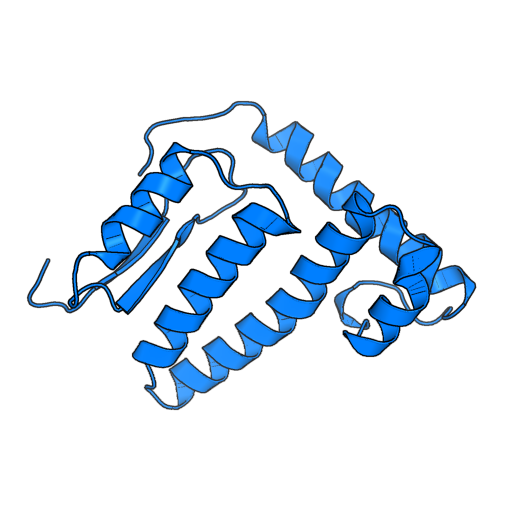ET A 1 89 ? 7.579 -3.503 -3.957 1.00 98.62 89 MET A N 1
ATOM 715 C CA . MET A 1 89 ? 7.031 -2.301 -4.598 1.00 98.62 89 MET A CA 1
ATOM 716 C C . MET A 1 89 ? 5.695 -2.583 -5.288 1.00 98.62 89 MET A C 1
ATOM 718 O O . MET A 1 89 ? 4.734 -1.856 -5.040 1.00 98.62 89 MET A O 1
ATOM 722 N N . TYR A 1 90 ? 5.593 -3.666 -6.063 1.00 98.69 90 TYR A N 1
ATOM 723 C CA . TYR A 1 90 ? 4.326 -4.040 -6.698 1.00 98.69 90 TYR A CA 1
ATOM 724 C C . TYR A 1 90 ? 3.230 -4.343 -5.668 1.00 98.69 90 TYR A C 1
ATOM 726 O O . TYR A 1 90 ? 2.113 -3.848 -5.802 1.00 98.69 90 TYR A O 1
ATOM 734 N N . LYS A 1 91 ? 3.551 -5.074 -4.592 1.00 98.62 91 LYS A N 1
ATOM 735 C CA . LYS A 1 91 ? 2.600 -5.353 -3.495 1.00 98.62 91 LYS A CA 1
ATOM 736 C C . LYS A 1 91 ? 2.160 -4.092 -2.763 1.00 98.62 91 LYS A C 1
ATOM 738 O O . LYS A 1 91 ? 1.020 -3.975 -2.324 1.00 98.62 91 LYS A O 1
ATOM 743 N N . THR A 1 92 ? 3.070 -3.143 -2.606 1.00 98.69 92 THR A N 1
ATOM 744 C CA . THR A 1 92 ? 2.744 -1.833 -2.063 1.00 98.69 92 THR A CA 1
ATOM 745 C C . THR A 1 92 ? 1.773 -1.088 -2.981 1.00 98.69 92 THR A C 1
ATOM 747 O O . THR A 1 92 ? 0.815 -0.501 -2.483 1.00 98.69 92 THR A O 1
ATOM 750 N N . HIS A 1 93 ? 1.973 -1.120 -4.303 1.00 98.69 93 HIS A N 1
ATOM 751 C CA . HIS A 1 93 ? 1.033 -0.505 -5.243 1.00 98.69 93 HIS A CA 1
ATOM 752 C C . HIS A 1 93 ? -0.348 -1.165 -5.197 1.00 98.69 93 HIS A C 1
ATOM 754 O O . HIS A 1 93 ? -1.340 -0.460 -5.062 1.00 98.69 93 HIS A O 1
ATOM 760 N N . GLU A 1 94 ? -0.407 -2.496 -5.198 1.00 98.62 94 GLU A N 1
ATOM 761 C CA . GLU A 1 94 ? -1.651 -3.257 -5.036 1.00 98.62 94 GLU A CA 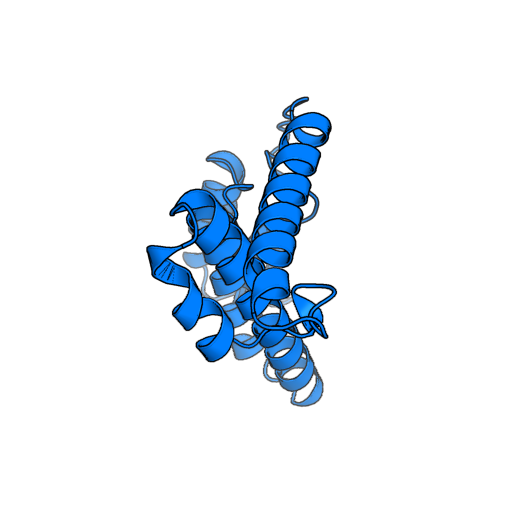1
ATOM 762 C C . GLU A 1 94 ? -2.384 -2.876 -3.738 1.00 98.62 94 GLU A C 1
ATOM 764 O O . GLU A 1 94 ? -3.598 -2.679 -3.731 1.00 98.62 94 GLU A O 1
ATOM 769 N N . GLY A 1 95 ? -1.652 -2.707 -2.634 1.00 98.56 95 GLY A N 1
ATOM 770 C CA . GLY A 1 95 ? -2.219 -2.226 -1.376 1.00 98.56 95 GLY A CA 1
ATOM 771 C C . GLY A 1 95 ? -2.744 -0.788 -1.465 1.00 98.56 95 GLY A C 1
ATOM 772 O O . GLY A 1 95 ? -3.816 -0.492 -0.941 1.00 98.56 95 GLY A O 1
ATOM 773 N N . LEU A 1 96 ? -2.023 0.104 -2.145 1.00 98.38 96 LEU A N 1
ATOM 774 C CA . LEU A 1 96 ? -2.452 1.490 -2.367 1.00 98.38 96 LEU A CA 1
ATOM 775 C C . LEU A 1 96 ? -3.685 1.583 -3.267 1.00 98.38 96 LEU A C 1
ATOM 777 O O . LEU A 1 96 ? -4.503 2.478 -3.072 1.00 98.38 96 LEU A O 1
ATOM 781 N N . GLN A 1 97 ? -3.817 0.664 -4.218 1.00 98.19 97 GLN A N 1
ATOM 782 C CA . GLN A 1 97 ? -4.953 0.556 -5.122 1.00 98.19 97 GLN A CA 1
ATOM 783 C C . GLN A 1 97 ? -6.181 -0.006 -4.398 1.00 98.19 97 GLN A C 1
ATOM 785 O O . GLN A 1 97 ? -7.219 0.644 -4.363 1.00 98.19 97 GLN A O 1
ATOM 790 N N . ASN A 1 98 ? -6.048 -1.173 -3.760 1.00 98.38 98 ASN A N 1
ATOM 791 C CA . ASN A 1 98 ? -7.197 -1.976 -3.328 1.00 98.38 98 ASN A CA 1
ATOM 792 C C . ASN A 1 98 ? -7.559 -1.825 -1.845 1.00 98.38 98 ASN A C 1
ATOM 794 O O . ASN A 1 98 ? -8.698 -2.066 -1.462 1.00 98.38 98 ASN A O 1
ATOM 798 N N . LEU A 1 99 ? -6.596 -1.469 -0.986 1.00 98.44 99 LEU A N 1
ATOM 799 C CA . LEU A 1 99 ? -6.821 -1.367 0.461 1.00 98.44 99 LEU A CA 1
ATOM 800 C C . LEU A 1 99 ? -6.811 0.079 0.948 1.00 98.44 99 LEU A C 1
ATOM 802 O O . LEU A 1 99 ? -7.613 0.441 1.805 1.00 98.44 99 LEU A O 1
ATOM 806 N N . TYR A 1 100 ? -5.905 0.909 0.430 1.00 98.12 100 TYR A N 1
ATOM 807 C CA . TYR A 1 100 ? -5.828 2.327 0.788 1.00 98.12 100 TYR A CA 1
ATOM 808 C C . TYR A 1 100 ? -6.613 3.229 -0.167 1.00 98.12 100 TYR A C 1
ATOM 810 O O . TYR A 1 100 ? -6.988 4.333 0.222 1.00 98.12 100 TYR A O 1
ATOM 818 N N . GLU A 1 101 ? -6.888 2.750 -1.382 1.00 97.19 101 GLU A N 1
ATOM 819 C CA . GLU A 1 101 ? -7.651 3.436 -2.430 1.00 97.19 101 GLU A CA 1
ATOM 820 C C . GLU A 1 101 ? -7.170 4.872 -2.680 1.00 97.19 101 GLU A C 1
ATOM 822 O O . GLU A 1 101 ? -7.931 5.833 -2.574 1.00 97.19 101 GLU A O 1
ATOM 827 N N . VAL A 1 102 ? -5.876 5.029 -2.953 1.00 95.94 102 VAL A N 1
ATOM 828 C CA . VAL A 1 102 ? -5.266 6.320 -3.327 1.00 95.94 102 VAL A CA 1
ATOM 829 C C . VAL A 1 102 ? -4.623 6.295 -4.713 1.00 95.94 102 VAL A C 1
ATOM 831 O O . VAL A 1 102 ? -4.031 7.283 -5.138 1.00 95.94 102 VAL A O 1
ATOM 834 N N . SER A 1 103 ? -4.703 5.171 -5.425 1.00 95.81 103 SER A N 1
ATOM 835 C CA . SER A 1 103 ? -4.269 5.112 -6.821 1.00 95.81 103 SER A CA 1
ATOM 836 C C . SER A 1 103 ? -5.306 5.748 -7.760 1.00 95.81 103 SER A C 1
ATOM 838 O O . SER A 1 103 ? -6.294 6.338 -7.320 1.00 95.81 103 SER A O 1
ATOM 840 N N . CYS A 1 104 ? -5.064 5.666 -9.064 1.00 94.50 104 CYS A N 1
ATOM 841 C CA . CYS A 1 104 ? -5.997 6.069 -10.113 1.00 94.50 104 CYS A CA 1
ATOM 842 C C . CYS A 1 104 ? -5.710 5.276 -11.400 1.00 94.50 104 CYS A C 1
ATOM 844 O O . CYS A 1 104 ? -4.620 4.704 -11.512 1.00 94.50 104 CYS A O 1
ATOM 846 N N . PRO A 1 105 ? -6.626 5.265 -12.388 1.00 96.25 105 PRO A N 1
ATOM 847 C CA . PRO A 1 105 ? -6.447 4.494 -13.618 1.00 96.25 105 PRO A CA 1
ATOM 848 C C . PRO A 1 105 ? -5.123 4.770 -14.341 1.00 96.25 105 PRO A C 1
ATOM 850 O O . PRO A 1 105 ? -4.515 3.854 -14.885 1.00 96.25 105 PRO A O 1
ATOM 853 N N . GLU A 1 106 ? -4.634 6.011 -14.323 1.00 96.50 106 GLU A N 1
ATOM 854 C CA . GLU A 1 106 ? -3.366 6.394 -14.946 1.00 96.50 106 GLU A CA 1
ATOM 855 C C . GLU A 1 106 ? -2.155 5.826 -14.197 1.00 96.50 106 GLU A C 1
ATOM 857 O O . GLU A 1 106 ? -1.193 5.383 -14.823 1.00 96.50 106 GLU A O 1
ATOM 862 N N . LEU A 1 107 ? -2.181 5.835 -12.860 1.00 97.25 107 LEU A N 1
ATOM 863 C CA . LEU A 1 107 ? -1.124 5.232 -12.046 1.00 97.25 107 LEU A CA 1
ATOM 864 C C . LEU A 1 107 ? -1.111 3.712 -12.214 1.00 97.25 107 LEU A C 1
ATOM 866 O O . LEU A 1 107 ? -0.040 3.141 -12.425 1.00 97.25 107 LEU A O 1
ATOM 870 N N . ASP A 1 108 ? -2.291 3.096 -12.160 1.00 98.25 108 ASP A N 1
ATOM 871 C CA . ASP A 1 108 ? -2.479 1.654 -12.311 1.00 98.25 108 ASP A CA 1
ATOM 872 C C . ASP A 1 108 ? -2.003 1.205 -13.696 1.00 98.25 108 ASP A C 1
ATOM 874 O O . ASP A 1 108 ? -1.197 0.284 -13.804 1.00 98.25 108 ASP A O 1
ATOM 878 N N . PHE A 1 109 ? -2.386 1.933 -14.752 1.00 98.00 109 PHE A N 1
ATOM 879 C CA . PHE A 1 109 ? -1.909 1.685 -16.111 1.00 98.00 109 PHE A CA 1
ATOM 880 C C . PHE A 1 109 ? -0.381 1.724 -16.202 1.00 98.00 109 PHE A C 1
ATOM 882 O O . PHE A 1 109 ? 0.216 0.818 -16.780 1.00 98.00 109 PHE A O 1
ATOM 889 N N . LEU A 1 110 ? 0.270 2.750 -15.641 1.00 98.00 110 LEU A N 1
ATOM 890 C CA . LEU A 1 110 ? 1.730 2.867 -15.696 1.00 98.00 110 LEU A CA 1
ATOM 891 C C . LEU A 1 110 ? 2.431 1.718 -14.957 1.00 98.00 110 LEU A C 1
ATOM 893 O O . LEU A 1 110 ? 3.450 1.219 -15.438 1.00 98.00 110 LEU A O 1
ATOM 897 N N . VAL A 1 111 ? 1.904 1.291 -13.805 1.00 98.38 111 VAL A N 1
ATOM 898 C CA . VAL A 1 111 ? 2.473 0.164 -13.054 1.00 98.38 111 VAL A CA 1
ATOM 899 C C . VAL A 1 111 ? 2.206 -1.163 -13.763 1.00 98.38 111 VAL A C 1
ATOM 901 O O . VAL A 1 111 ? 3.124 -1.968 -13.893 1.00 98.38 111 VAL A O 1
ATOM 904 N N . ASP A 1 112 ? 1.008 -1.401 -14.285 1.00 98.25 112 ASP A N 1
ATOM 905 C CA . ASP A 1 112 ? 0.700 -2.632 -15.020 1.00 98.25 112 ASP A CA 1
ATOM 906 C C . ASP A 1 112 ? 1.453 -2.726 -16.347 1.00 98.25 112 ASP A C 1
ATOM 908 O O . ASP A 1 112 ? 1.890 -3.807 -16.742 1.00 98.25 112 ASP A O 1
ATOM 912 N N . PHE A 1 113 ? 1.671 -1.595 -17.017 1.00 97.81 113 PHE A N 1
ATOM 913 C CA . PHE A 1 113 ? 2.504 -1.530 -18.211 1.00 97.81 113 PHE A CA 1
ATOM 914 C C . PHE A 1 113 ? 3.945 -1.957 -17.919 1.00 97.81 113 PHE A C 1
ATOM 916 O O . PHE A 1 113 ? 4.529 -2.696 -18.709 1.00 97.81 113 PHE A O 1
ATOM 923 N N . SER A 1 114 ? 4.494 -1.559 -16.767 1.00 97.31 114 SER A N 1
ATOM 924 C CA . SER A 1 114 ? 5.863 -1.912 -16.378 1.00 97.31 114 SER A CA 1
ATOM 925 C C . SER A 1 114 ? 6.084 -3.423 -16.222 1.00 97.31 114 SER A C 1
ATOM 927 O O . SER A 1 114 ? 7.143 -3.921 -16.586 1.00 97.31 114 SER A O 1
ATOM 929 N N . LYS A 1 115 ? 5.054 -4.178 -15.808 1.00 96.88 115 LYS A N 1
ATOM 930 C CA . LYS A 1 115 ? 5.117 -5.642 -15.623 1.00 96.88 115 LYS A CA 1
ATOM 931 C C . LYS A 1 115 ? 5.343 -6.426 -16.922 1.00 96.88 115 LYS A C 1
ATOM 933 O O . LYS A 1 115 ? 5.571 -7.628 -16.865 1.00 96.88 115 LYS A O 1
ATOM 938 N N . LYS A 1 116 ? 5.223 -5.779 -18.087 1.00 97.12 116 LYS A N 1
ATOM 939 C CA . LYS A 1 116 ? 5.425 -6.403 -19.405 1.00 97.12 116 LYS A CA 1
ATOM 940 C C . LYS A 1 116 ? 6.899 -6.501 -19.810 1.00 97.12 116 LYS A C 1
ATOM 942 O O . LYS A 1 116 ? 7.183 -7.088 -20.848 1.00 97.12 116 LYS A O 1
ATOM 947 N N . TYR A 1 117 ? 7.794 -5.894 -19.035 1.00 96.69 117 TYR A N 1
ATOM 948 C CA . TYR A 1 117 ? 9.216 -5.784 -19.334 1.00 96.69 117 TYR A CA 1
ATOM 949 C C . TYR A 1 117 ? 10.015 -6.477 -18.233 1.00 96.69 117 TYR A C 1
ATOM 951 O O . TYR A 1 117 ? 9.956 -6.060 -17.075 1.00 96.69 117 TYR A O 1
ATOM 959 N N . ASP A 1 118 ? 10.776 -7.509 -18.593 1.00 94.81 118 ASP A N 1
ATOM 960 C CA . ASP A 1 118 ? 11.597 -8.276 -17.647 1.00 94.81 118 ASP A CA 1
ATOM 961 C C . ASP A 1 118 ? 12.691 -7.405 -17.005 1.00 94.81 118 ASP A C 1
ATOM 963 O O . ASP A 1 118 ? 13.142 -7.655 -15.885 1.00 94.81 118 ASP A O 1
ATOM 967 N N . GLU A 1 119 ? 13.082 -6.328 -17.687 1.00 96.94 119 GLU A N 1
ATOM 968 C CA . GLU A 1 119 ? 14.058 -5.355 -17.220 1.00 96.94 119 GLU A CA 1
ATOM 969 C C . GLU A 1 119 ? 13.511 -4.443 -16.108 1.00 96.94 119 GLU A C 1
ATOM 971 O O . GLU A 1 119 ? 14.301 -3.789 -15.418 1.00 96.94 119 GLU A O 1
ATOM 976 N N . VAL A 1 120 ? 12.184 -4.400 -15.902 1.00 98.00 120 VAL A N 1
ATOM 977 C CA . VAL A 1 120 ? 11.536 -3.621 -14.837 1.00 98.00 120 VAL A CA 1
ATOM 978 C C . VAL A 1 120 ? 11.135 -4.524 -13.677 1.00 98.00 120 VAL A C 1
ATOM 980 O O . VAL A 1 120 ? 10.044 -5.091 -13.605 1.00 98.00 120 VAL A O 1
ATOM 983 N N . ILE A 1 121 ? 12.014 -4.601 -12.684 1.00 96.94 121 ILE A N 1
ATOM 984 C CA . ILE A 1 121 ? 11.855 -5.547 -11.575 1.00 96.94 121 ILE A CA 1
ATOM 985 C C . ILE A 1 121 ? 10.851 -5.082 -10.509 1.00 96.94 121 ILE A C 1
ATOM 987 O O . ILE A 1 121 ? 10.464 -5.873 -9.650 1.00 96.94 121 ILE A O 1
ATOM 991 N N . GLY A 1 122 ? 10.427 -3.815 -10.530 1.00 98.25 122 GLY A N 1
ATOM 992 C CA . GLY A 1 122 ? 9.499 -3.259 -9.546 1.00 98.25 122 GLY A CA 1
ATOM 993 C C . GLY A 1 122 ? 8.978 -1.880 -9.910 1.00 98.25 122 GLY A C 1
ATOM 994 O O . GLY A 1 122 ? 9.760 -1.022 -10.315 1.00 98.25 122 GLY A O 1
ATOM 995 N N . ALA A 1 123 ? 7.688 -1.634 -9.680 1.00 98.44 123 ALA A N 1
ATOM 996 C CA . ALA A 1 123 ? 7.087 -0.315 -9.841 1.00 98.44 123 ALA A CA 1
ATOM 997 C C . ALA A 1 123 ? 5.993 -0.035 -8.805 1.00 98.44 123 ALA A C 1
ATOM 999 O O . ALA A 1 123 ? 5.313 -0.944 -8.328 1.00 98.44 123 ALA A O 1
ATOM 1000 N N . ARG A 1 124 ? 5.818 1.245 -8.455 1.00 98.56 124 ARG A N 1
ATOM 1001 C CA . ARG A 1 124 ? 4.667 1.739 -7.679 1.00 98.56 124 ARG A CA 1
ATOM 1002 C C . ARG A 1 124 ? 4.412 3.223 -7.906 1.00 98.56 124 ARG A C 1
ATOM 1004 O O . ARG A 1 124 ? 5.334 3.972 -8.219 1.00 98.56 124 ARG A O 1
ATOM 1011 N N . MET A 1 125 ? 3.184 3.673 -7.650 1.00 97.12 125 MET A N 1
ATOM 1012 C CA . MET A 1 125 ? 2.868 5.104 -7.497 1.00 97.12 125 MET A CA 1
ATOM 1013 C C . MET A 1 125 ? 3.723 5.768 -6.406 1.00 97.12 125 MET A C 1
ATOM 1015 O O . MET A 1 125 ? 4.093 5.113 -5.441 1.00 97.12 125 MET A O 1
ATOM 1019 N N . MET A 1 126 ? 4.004 7.063 -6.484 1.00 94.50 126 MET A N 1
ATOM 1020 C CA . MET A 1 126 ? 4.755 7.817 -5.471 1.00 94.50 126 MET A CA 1
ATOM 1021 C C . MET A 1 126 ? 3.995 9.062 -5.025 1.00 94.50 126 MET A C 1
ATOM 1023 O O . MET A 1 126 ? 3.278 9.678 -5.806 1.00 94.50 126 MET A O 1
ATOM 1027 N N . GLY A 1 127 ? 4.195 9.453 -3.766 1.00 91.56 127 GLY A N 1
ATOM 1028 C CA . GLY A 1 127 ? 3.495 10.587 -3.162 1.00 91.56 127 GLY A CA 1
ATOM 1029 C C . GLY A 1 127 ? 2.089 10.233 -2.672 1.00 91.56 127 GLY A C 1
ATOM 1030 O O . GLY A 1 127 ? 1.814 9.080 -2.339 1.00 91.56 127 GLY A O 1
ATOM 1031 N N . GLY A 1 128 ? 1.223 11.249 -2.588 1.00 90.38 128 GLY A N 1
ATOM 1032 C CA . GLY A 1 128 ? -0.123 11.144 -2.008 1.00 90.38 128 GLY A CA 1
ATOM 1033 C C . GLY A 1 128 ? -1.148 10.387 -2.858 1.00 90.38 128 GLY A C 1
ATOM 1034 O O . GLY A 1 128 ? -2.195 10.026 -2.329 1.00 90.38 128 GLY A O 1
ATOM 1035 N N . GLY A 1 129 ? -0.843 10.121 -4.132 1.00 91.88 129 GLY A N 1
ATOM 1036 C CA . GLY A 1 129 ? -1.761 9.460 -5.057 1.00 91.88 129 GLY A CA 1
ATOM 1037 C C . GLY A 1 129 ? -2.680 10.397 -5.816 1.00 91.88 129 GLY A C 1
ATOM 1038 O O . GLY A 1 129 ? -2.432 11.601 -5.867 1.00 91.88 129 GLY A O 1
ATOM 1039 N N . PHE A 1 130 ? -3.719 9.815 -6.420 1.00 91.12 130 PHE A N 1
ATOM 1040 C CA . PHE A 1 130 ? -4.672 10.514 -7.285 1.00 91.12 130 PHE A CA 1
ATOM 1041 C C . PHE A 1 130 ? -3.960 11.237 -8.445 1.00 91.12 130 PHE A C 1
ATOM 1043 O O . PHE A 1 130 ? -4.159 12.426 -8.692 1.00 91.12 130 PHE A O 1
ATOM 1050 N N . GLY A 1 131 ? -3.076 10.516 -9.134 1.00 90.56 131 GLY A N 1
ATOM 1051 C CA . GLY A 1 131 ? -2.200 11.046 -10.179 1.00 90.56 131 GLY A CA 1
ATOM 1052 C C . GLY A 1 131 ? -0.750 11.199 -9.716 1.00 90.56 131 GLY A C 1
ATOM 1053 O O . GLY A 1 131 ? -0.275 10.503 -8.816 1.00 90.56 131 GLY A O 1
ATOM 1054 N N . GLY A 1 132 ? -0.003 12.094 -10.361 1.00 91.38 132 GLY A N 1
ATOM 1055 C CA . GLY A 1 132 ? 1.427 12.275 -10.095 1.00 91.38 132 GLY A CA 1
ATOM 1056 C C . GLY A 1 132 ? 2.306 11.223 -10.779 1.00 91.38 132 GLY A C 1
ATOM 1057 O O . GLY A 1 132 ? 2.147 10.948 -11.967 1.00 91.38 132 GLY A O 1
ATOM 1058 N N . CYS A 1 133 ? 3.280 10.654 -10.069 1.00 95.12 133 CYS A N 1
ATOM 1059 C CA . CYS A 1 133 ? 4.331 9.828 -10.672 1.00 95.12 133 CYS A CA 1
ATOM 1060 C C . CYS A 1 133 ? 4.322 8.383 -10.175 1.00 95.12 133 CYS A C 1
ATOM 1062 O O . CYS A 1 133 ? 3.915 8.094 -9.055 1.00 95.12 133 CYS A O 1
ATOM 1064 N N . THR A 1 134 ? 4.880 7.490 -10.990 1.00 97.56 134 THR A N 1
ATOM 1065 C CA . THR A 1 134 ? 5.360 6.175 -10.562 1.00 97.56 134 THR A CA 1
ATOM 1066 C C . THR A 1 134 ? 6.883 6.207 -10.438 1.00 97.56 134 THR A C 1
ATOM 1068 O O . THR A 1 134 ? 7.552 6.995 -11.110 1.00 97.56 134 THR A O 1
ATOM 1071 N N . ILE A 1 135 ? 7.429 5.369 -9.562 1.00 97.81 135 ILE A N 1
ATOM 1072 C CA . ILE A 1 135 ? 8.855 5.038 -9.517 1.00 97.81 135 ILE A CA 1
ATOM 1073 C C . ILE A 1 135 ? 9.024 3.591 -9.962 1.00 97.81 135 ILE A C 1
ATOM 1075 O O . ILE A 1 135 ? 8.215 2.738 -9.594 1.00 97.81 135 ILE A O 1
ATOM 1079 N N . ASN A 1 136 ? 10.072 3.336 -10.740 1.00 98.06 136 ASN A N 1
ATOM 1080 C CA . ASN A 1 136 ? 10.370 2.039 -11.332 1.00 98.06 136 ASN A CA 1
ATOM 1081 C C . ASN A 1 136 ? 11.837 1.698 -11.049 1.00 98.06 136 ASN A C 1
ATOM 1083 O O . ASN A 1 136 ? 12.687 2.590 -11.078 1.00 98.06 136 ASN A O 1
ATOM 1087 N N . ILE A 1 137 ? 12.132 0.428 -10.784 1.00 97.25 137 ILE A N 1
ATOM 1088 C CA . ILE A 1 137 ? 13.499 -0.093 -10.743 1.00 97.25 137 ILE A CA 1
ATOM 1089 C C . ILE A 1 137 ? 13.747 -0.809 -12.061 1.00 97.25 137 ILE A C 1
ATOM 1091 O O . ILE A 1 137 ? 13.091 -1.808 -12.348 1.00 97.25 137 ILE A O 1
ATOM 1095 N N . ILE A 1 138 ? 14.684 -0.279 -12.841 1.00 97.44 138 ILE A N 1
ATOM 1096 C CA . ILE A 1 138 ? 14.983 -0.737 -14.196 1.00 97.44 138 ILE A CA 1
ATOM 1097 C C . ILE A 1 138 ? 16.458 -1.126 -14.266 1.00 97.44 138 ILE A C 1
ATOM 1099 O O . ILE A 1 138 ? 17.312 -0.441 -13.689 1.00 97.44 138 ILE A O 1
ATOM 1103 N N . HIS A 1 139 ? 16.763 -2.220 -14.961 1.00 95.50 139 HIS A N 1
ATOM 1104 C CA . HIS A 1 139 ? 18.138 -2.549 -15.318 1.00 95.50 139 HIS A CA 1
ATOM 1105 C C . HIS A 1 139 ? 18.773 -1.405 -16.115 1.00 95.50 139 HIS A C 1
ATOM 1107 O O . HIS A 1 139 ? 18.171 -0.862 -17.036 1.00 95.50 139 HIS A O 1
ATOM 1113 N N . ARG A 1 140 ? 20.009 -1.040 -15.757 1.00 94.31 140 ARG A N 1
ATOM 1114 C CA . ARG A 1 140 ? 20.704 0.114 -16.347 1.00 94.31 140 ARG A CA 1
ATOM 1115 C C . ARG A 1 140 ? 20.802 0.035 -17.872 1.00 94.31 140 ARG A C 1
ATOM 1117 O O . ARG A 1 140 ? 20.694 1.065 -18.518 1.00 94.31 140 ARG A O 1
ATOM 1124 N N . ASP A 1 141 ? 20.989 -1.162 -18.414 1.00 94.62 141 ASP A N 1
ATOM 1125 C CA . ASP A 1 141 ? 21.209 -1.376 -19.849 1.00 94.62 141 ASP A CA 1
ATOM 1126 C C . ASP A 1 141 ? 19.919 -1.265 -20.688 1.00 94.62 141 ASP A C 1
ATOM 1128 O O . ASP A 1 141 ? 19.970 -1.386 -21.909 1.00 94.62 141 ASP A O 1
ATOM 1132 N N . ALA A 1 142 ? 18.770 -1.032 -20.043 1.00 92.12 142 ALA A N 1
ATOM 1133 C CA . ALA A 1 142 ? 17.451 -0.920 -20.665 1.00 92.12 142 ALA A CA 1
ATOM 1134 C C . ALA A 1 142 ? 16.856 0.504 -20.600 1.00 92.12 142 ALA A C 1
ATOM 1136 O O . ALA A 1 142 ? 15.657 0.676 -20.830 1.00 92.12 142 ALA A O 1
ATOM 1137 N N . VAL A 1 143 ? 17.670 1.509 -20.245 1.00 82.44 143 VAL A N 1
ATOM 1138 C CA . VAL A 1 143 ? 17.276 2.925 -20.098 1.00 82.44 143 VAL A CA 1
ATOM 1139 C C . VAL A 1 143 ? 17.965 3.798 -21.137 1.00 82.44 143 VAL A C 1
ATOM 1141 O O . VAL A 1 143 ? 19.186 3.618 -21.338 1.00 82.44 143 VAL A O 1
#